Protein AF-A0A1R0V7R4-F1 (afdb_monomer_lite)

Secondary structure (DSSP, 8-state):
------------------S---SSPPHHHHHHHHHHHHHHTTHHHHHHHHTT---TTHHHHHHHHHHHHHHHHHH--SHHHHHHHHHHHHHHHHHHTS-SSBTTTTB--HHHHHHHHHHHHHHHHHHHHSTTTT-SPPPTTS-------

pLDDT: mean 76.18, std 20.4, range [34.16, 97.75]

Structure (mmCIF, N/CA/C/O backbone):
data_AF-A0A1R0V7R4-F1
#
_entry.id   AF-A0A1R0V7R4-F1
#
loop_
_atom_site.group_PDB
_atom_site.id
_atom_site.type_symbol
_atom_site.label_atom_id
_atom_site.label_alt_id
_atom_site.label_comp_id
_atom_site.label_asym_id
_atom_site.label_entity_id
_atom_site.label_seq_id
_atom_site.pdbx_PDB_ins_code
_atom_site.Cartn_x
_atom_site.Cartn_y
_atom_site.Cartn_z
_atom_site.occupancy
_atom_site.B_iso_or_equiv
_atom_site.auth_seq_id
_atom_site.auth_comp_id
_atom_site.auth_asym_id
_atom_site.auth_atom_id
_atom_site.pdbx_PDB_model_num
ATOM 1 N N . MET A 1 1 ? -65.483 -4.972 25.266 1.00 37.94 1 MET A N 1
ATOM 2 C CA . MET A 1 1 ? -64.987 -5.249 23.902 1.00 37.94 1 MET A CA 1
ATOM 3 C C . MET A 1 1 ? -63.619 -4.611 23.768 1.00 37.94 1 MET A C 1
ATOM 5 O O . MET A 1 1 ? -63.457 -3.470 24.176 1.00 37.94 1 MET A O 1
ATOM 9 N N . LEU A 1 2 ? -62.650 -5.406 23.322 1.00 38.00 2 LEU A N 1
ATOM 10 C CA . LEU A 1 2 ? -61.240 -5.061 23.152 1.00 38.00 2 LEU A CA 1
ATOM 11 C C . LEU A 1 2 ? -61.024 -4.004 22.063 1.00 38.00 2 LEU A C 1
ATOM 13 O O . LEU A 1 2 ? -61.660 -4.091 21.018 1.00 38.00 2 LEU A O 1
ATOM 17 N N . ALA A 1 3 ? -60.038 -3.125 22.258 1.00 41.31 3 ALA A N 1
ATOM 18 C CA . ALA A 1 3 ? -59.229 -2.577 21.167 1.00 41.31 3 ALA A CA 1
ATOM 19 C C . ALA A 1 3 ? -57.858 -2.109 21.693 1.00 41.31 3 ALA A C 1
ATOM 21 O O . ALA A 1 3 ? -57.646 -0.951 22.028 1.00 41.31 3 ALA A O 1
ATOM 22 N N . VAL A 1 4 ? -56.979 -3.102 21.833 1.00 42.25 4 VAL A N 1
ATOM 23 C CA . VAL A 1 4 ? -55.529 -3.106 21.579 1.00 42.25 4 VAL A CA 1
ATOM 24 C C . VAL A 1 4 ? -54.756 -1.801 21.826 1.00 42.25 4 VAL A C 1
ATOM 26 O O . VAL A 1 4 ? -54.650 -0.921 20.978 1.00 42.25 4 VAL A O 1
ATOM 29 N N . THR A 1 5 ? -54.077 -1.788 22.970 1.00 44.56 5 THR A N 1
ATOM 30 C CA . THR A 1 5 ? -52.804 -1.100 23.196 1.00 44.56 5 THR A CA 1
ATOM 31 C C . THR A 1 5 ? -51.772 -1.535 22.152 1.00 44.56 5 THR A C 1
ATOM 33 O O . THR A 1 5 ? -51.309 -2.675 22.187 1.00 44.56 5 THR A O 1
ATOM 36 N N . ALA A 1 6 ? -51.382 -0.641 21.249 1.00 43.41 6 ALA A N 1
ATOM 37 C CA . ALA A 1 6 ? -50.161 -0.797 20.466 1.00 43.41 6 ALA A CA 1
ATOM 38 C C . ALA A 1 6 ? -49.068 0.073 21.109 1.00 43.41 6 ALA A C 1
ATOM 40 O O . ALA A 1 6 ? -49.154 1.300 21.024 1.00 43.41 6 ALA A O 1
ATOM 41 N N . PRO A 1 7 ? -48.051 -0.506 21.774 1.00 42.81 7 PRO A N 1
ATOM 42 C CA . PRO A 1 7 ? -46.857 0.248 22.099 1.00 42.81 7 PRO A CA 1
ATOM 43 C C . PRO A 1 7 ? -46.113 0.470 20.783 1.00 42.81 7 PRO A C 1
ATOM 45 O O . PRO A 1 7 ? -45.555 -0.460 20.203 1.00 42.81 7 PRO A O 1
ATOM 48 N N . VAL A 1 8 ? -46.128 1.706 20.288 1.00 43.12 8 VAL A N 1
ATOM 49 C CA . VAL A 1 8 ? -45.154 2.139 19.288 1.00 43.12 8 VAL A CA 1
ATOM 50 C C . VAL A 1 8 ? -43.803 2.084 19.993 1.00 43.12 8 VAL A C 1
ATOM 52 O O . VAL A 1 8 ? -43.434 3.003 20.722 1.00 43.12 8 VAL A O 1
ATOM 55 N N . MET A 1 9 ? -43.098 0.960 19.841 1.00 38.88 9 MET A N 1
ATOM 56 C CA . MET A 1 9 ? -41.666 0.898 20.095 1.00 38.88 9 MET A CA 1
ATOM 57 C C . MET A 1 9 ? -41.025 1.920 19.161 1.00 38.88 9 MET A C 1
ATOM 59 O O . MET A 1 9 ? -40.789 1.652 17.984 1.00 38.88 9 MET A O 1
ATOM 63 N N . LEU A 1 10 ? -40.775 3.113 19.692 1.00 37.97 10 LEU A N 1
ATOM 64 C CA . LEU A 1 10 ? -39.761 4.001 19.163 1.00 37.97 10 LEU A CA 1
ATOM 65 C C . LEU A 1 10 ? -38.451 3.231 19.279 1.00 37.97 10 LEU A C 1
ATOM 67 O O . LEU A 1 10 ? -37.858 3.143 20.353 1.00 37.97 10 LEU A O 1
ATOM 71 N N . ILE A 1 11 ? -38.043 2.618 18.171 1.00 44.00 11 ILE A N 1
ATOM 72 C CA . ILE A 1 11 ? -36.671 2.183 17.975 1.00 44.00 11 ILE A CA 1
ATOM 73 C C . ILE A 1 11 ? -35.858 3.473 18.051 1.00 44.00 11 ILE A C 1
ATOM 75 O O . ILE A 1 11 ? -35.725 4.202 17.069 1.00 44.00 11 ILE A O 1
ATOM 79 N N . MET A 1 12 ? -35.377 3.793 19.252 1.00 36.62 12 MET A N 1
ATOM 80 C CA . MET A 1 12 ? -34.215 4.643 19.426 1.00 36.62 12 MET A CA 1
ATOM 81 C C . MET A 1 12 ? -33.090 3.914 18.704 1.00 36.62 12 MET A C 1
ATOM 83 O O . MET A 1 12 ? -32.413 3.059 19.270 1.00 36.62 12 MET A O 1
ATOM 87 N N . VAL A 1 13 ? -32.941 4.199 17.411 1.00 40.78 13 VAL A N 1
ATOM 88 C CA . VAL A 1 13 ? -31.679 3.982 16.727 1.00 40.78 13 VAL A CA 1
ATOM 89 C C . VAL A 1 13 ? -30.725 4.878 17.489 1.00 40.78 13 VAL A C 1
ATOM 91 O O . VAL A 1 13 ? -30.743 6.097 17.327 1.00 40.78 13 VAL A O 1
ATOM 94 N N . ALA A 1 14 ? -29.967 4.275 18.398 1.00 42.53 14 ALA A N 1
ATOM 95 C CA . ALA A 1 14 ? -28.769 4.866 18.941 1.00 42.53 14 ALA A CA 1
ATOM 96 C C . ALA A 1 14 ? -27.819 5.048 17.752 1.00 42.53 14 ALA A C 1
ATOM 98 O O . ALA A 1 14 ? -26.937 4.236 17.494 1.00 42.53 14 ALA A O 1
ATOM 99 N N . ILE A 1 15 ? -28.055 6.103 16.970 1.00 44.97 15 ILE A N 1
ATOM 100 C CA . ILE A 1 15 ? -26.999 6.773 16.240 1.00 44.97 15 ILE A CA 1
ATOM 101 C C . ILE A 1 15 ? -26.138 7.286 17.377 1.00 44.97 15 ILE A C 1
ATOM 103 O O . ILE A 1 15 ? -26.483 8.274 18.024 1.00 44.97 15 ILE A O 1
ATOM 107 N N . GLY A 1 16 ? -25.120 6.501 17.720 1.00 34.16 16 GLY A N 1
ATOM 108 C CA . GLY A 1 16 ? -24.101 6.868 18.677 1.00 34.16 16 GLY A CA 1
ATOM 109 C C . GLY A 1 16 ? -23.371 8.080 18.131 1.00 34.16 16 GLY A C 1
ATOM 110 O O . GLY A 1 16 ? -22.280 7.962 17.592 1.00 34.16 16 GLY A O 1
ATOM 111 N N . TYR A 1 17 ? -23.987 9.250 18.269 1.00 39.84 17 TYR A N 1
ATOM 112 C CA . TYR A 1 17 ? -23.263 10.475 18.517 1.00 39.84 17 TYR A CA 1
ATOM 113 C C . TYR A 1 17 ? -22.637 10.267 19.893 1.00 39.84 17 TYR A C 1
ATOM 115 O O . TYR A 1 17 ? -23.215 10.610 20.924 1.00 39.84 17 TYR A O 1
ATOM 123 N N . ALA A 1 18 ? -21.504 9.562 19.902 1.00 40.41 18 ALA A N 1
ATOM 124 C CA . ALA A 1 18 ? -20.585 9.599 21.013 1.00 40.41 18 ALA A CA 1
ATOM 125 C C . ALA A 1 18 ? -20.171 11.065 21.135 1.00 40.41 18 ALA A C 1
ATOM 127 O O . ALA A 1 18 ? -19.397 11.599 20.348 1.00 40.41 18 ALA A O 1
ATOM 128 N N . THR A 1 19 ? -20.825 11.734 22.069 1.00 42.28 19 THR A N 1
ATOM 129 C CA . THR A 1 19 ? -20.341 12.924 22.737 1.00 42.28 19 THR A CA 1
ATOM 130 C C . THR A 1 19 ? -18.995 12.583 23.365 1.00 42.28 19 THR A C 1
ATOM 132 O O . THR A 1 19 ? -18.976 11.947 24.413 1.00 42.28 19 THR A O 1
ATOM 135 N N . ASP A 1 20 ? -17.919 12.879 22.645 1.00 36.81 20 ASP A N 1
ATOM 136 C CA . ASP A 1 20 ? -16.630 13.395 23.118 1.00 36.81 20 ASP A CA 1
ATOM 137 C C . ASP A 1 20 ? -15.707 13.411 21.891 1.00 36.81 20 ASP A C 1
ATOM 139 O O . ASP A 1 20 ? -15.251 12.362 21.433 1.00 36.81 20 ASP A O 1
ATOM 143 N N . ASP A 1 21 ? -15.465 14.599 21.332 1.00 44.16 21 ASP A N 1
ATOM 144 C CA . ASP A 1 21 ? -14.289 14.871 20.504 1.00 44.16 21 ASP A CA 1
ATOM 145 C C . ASP A 1 21 ? -13.052 14.596 21.370 1.00 44.16 21 ASP A C 1
ATOM 147 O O . ASP A 1 21 ? -12.479 15.482 22.001 1.00 44.16 21 ASP A O 1
ATOM 151 N N . SER A 1 22 ? -12.664 13.328 21.460 1.00 43.22 22 SER A N 1
ATOM 152 C CA . SER A 1 22 ? -11.297 12.988 21.804 1.00 43.22 22 SER A CA 1
ATOM 153 C C . SER A 1 22 ? -10.518 13.255 20.522 1.00 43.22 22 SER A C 1
ATOM 155 O O . SER A 1 22 ? -10.629 12.488 19.571 1.00 43.22 22 SER A O 1
ATOM 157 N N . ASP A 1 23 ? -9.738 14.335 20.473 1.00 57.47 23 ASP A N 1
ATOM 158 C CA . ASP A 1 23 ? -8.804 14.611 19.366 1.00 57.47 23 ASP A CA 1
ATOM 159 C C . ASP A 1 23 ? -7.799 13.453 19.130 1.00 57.47 23 ASP A C 1
ATOM 161 O O . ASP A 1 23 ? -7.036 13.455 18.162 1.00 57.47 23 ASP A O 1
ATOM 165 N N . GLU A 1 24 ? -7.785 12.436 20.002 1.00 63.62 24 GLU A N 1
ATOM 166 C CA . GLU A 1 24 ? -7.010 11.219 19.821 1.00 63.62 24 GLU A CA 1
ATOM 167 C C . GLU A 1 24 ? -7.649 10.257 18.800 1.00 63.62 24 GLU A C 1
ATOM 169 O O . GLU A 1 24 ? -8.771 9.778 18.993 1.00 63.62 24 GLU A O 1
ATOM 174 N N . PRO A 1 25 ? -6.917 9.879 17.735 1.00 76.56 25 PRO A N 1
ATOM 175 C CA . PRO A 1 25 ? -7.383 8.878 16.785 1.00 76.56 25 PRO A CA 1
ATO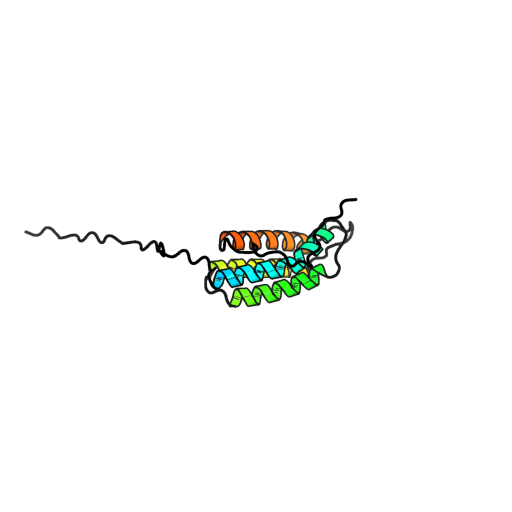M 176 C C . PRO A 1 25 ? -7.614 7.530 17.475 1.00 76.56 25 PRO A C 1
ATOM 178 O O . PRO A 1 25 ? -6.842 7.121 18.348 1.00 76.56 25 PRO A O 1
ATOM 181 N N . SER A 1 26 ? -8.645 6.802 17.034 1.00 85.88 26 SER A N 1
ATOM 182 C CA . SER A 1 26 ? -8.912 5.431 17.485 1.00 85.88 26 SER A CA 1
ATOM 183 C C . SER A 1 26 ? -7.696 4.520 17.268 1.00 85.88 26 SER A C 1
ATOM 185 O O . SER A 1 26 ? -6.852 4.789 16.413 1.00 85.88 26 SER A O 1
ATOM 187 N N . ALA A 1 27 ? -7.603 3.416 18.019 1.00 89.19 27 ALA A N 1
ATOM 188 C CA . ALA A 1 27 ? -6.518 2.442 17.851 1.00 89.19 27 ALA A CA 1
ATOM 189 C C . ALA A 1 27 ? -6.406 1.949 16.398 1.00 89.19 27 ALA A C 1
ATOM 191 O O . ALA A 1 27 ? -5.330 1.992 15.807 1.00 89.19 27 ALA A O 1
ATOM 192 N N . ASP A 1 28 ? -7.544 1.611 15.801 1.00 91.62 28 ASP A N 1
ATOM 193 C CA . ASP A 1 28 ? -7.678 1.245 14.394 1.00 91.62 28 ASP A CA 1
ATOM 194 C C . ASP A 1 28 ? -7.154 2.332 13.442 1.00 91.62 28 ASP A C 1
ATOM 196 O O . ASP A 1 28 ? -6.401 2.040 12.510 1.00 91.62 28 ASP A O 1
ATOM 200 N N . CYS A 1 29 ? -7.480 3.601 13.699 1.00 91.12 29 CYS A N 1
ATOM 201 C CA . CYS A 1 29 ? -6.978 4.704 12.885 1.00 91.12 29 CYS A CA 1
ATOM 202 C C . CYS A 1 29 ? -5.493 5.009 13.112 1.00 91.12 29 CYS A C 1
ATOM 204 O O . CYS A 1 29 ? -4.847 5.503 12.191 1.00 91.12 29 CYS A O 1
ATOM 206 N N . ARG A 1 30 ? -4.918 4.672 14.273 1.00 91.12 30 ARG A N 1
ATOM 207 C CA . ARG A 1 30 ? -3.462 4.733 14.488 1.00 91.12 30 ARG A CA 1
ATOM 208 C C . ARG A 1 30 ? -2.729 3.669 13.677 1.00 91.12 30 ARG A C 1
ATOM 210 O O . ARG A 1 30 ? -1.712 3.978 13.068 1.00 91.12 30 ARG A O 1
ATOM 217 N N . HIS A 1 31 ? -3.263 2.450 13.606 1.00 92.06 31 HIS A N 1
ATOM 218 C CA . HIS A 1 31 ? -2.720 1.414 12.722 1.00 92.06 31 HIS A CA 1
ATOM 219 C C . HIS A 1 31 ? -2.839 1.825 11.246 1.00 92.06 31 HIS A C 1
ATOM 221 O O . HIS A 1 31 ? -1.883 1.695 10.483 1.00 92.06 31 HIS A O 1
ATOM 227 N N . ALA A 1 32 ? -3.976 2.400 10.838 1.00 90.31 32 ALA A N 1
ATOM 228 C CA . ALA A 1 32 ? -4.142 2.943 9.488 1.00 90.31 32 ALA A CA 1
ATOM 229 C C . ALA A 1 32 ? -3.160 4.089 9.173 1.00 90.31 32 ALA A C 1
ATOM 231 O O . ALA A 1 32 ? -2.695 4.200 8.037 1.00 90.31 32 ALA A O 1
ATOM 232 N N . ASP A 1 33 ? -2.819 4.920 10.158 1.00 89.19 33 ASP A N 1
ATOM 233 C CA . ASP A 1 33 ? -1.814 5.970 9.995 1.00 89.19 33 ASP A CA 1
ATOM 234 C C . ASP A 1 33 ? -0.393 5.400 9.844 1.00 89.19 33 ASP A C 1
ATOM 236 O O . ASP A 1 33 ? 0.335 5.777 8.923 1.00 89.19 33 ASP A O 1
ATOM 240 N N . GLN A 1 34 ? -0.027 4.401 10.651 1.00 88.94 34 GLN A N 1
ATOM 241 C CA . GLN A 1 34 ? 1.266 3.714 10.533 1.00 88.94 34 GLN A CA 1
ATOM 242 C C . GLN A 1 34 ? 1.453 3.068 9.151 1.00 88.94 34 GLN A C 1
ATOM 244 O O . GLN A 1 34 ? 2.533 3.134 8.558 1.00 88.94 34 GLN A O 1
ATOM 249 N N . ILE A 1 35 ? 0.375 2.536 8.566 1.00 89.06 35 ILE A N 1
ATOM 250 C CA . ILE A 1 35 ? 0.370 2.047 7.180 1.00 89.06 35 ILE A CA 1
ATOM 251 C C . ILE A 1 35 ? 0.750 3.157 6.188 1.00 89.06 35 ILE A C 1
ATOM 253 O O . ILE A 1 35 ? 1.569 2.930 5.291 1.00 89.06 35 ILE A O 1
ATOM 257 N N . ALA A 1 36 ? 0.190 4.360 6.343 1.00 86.62 36 ALA A N 1
ATOM 258 C CA . ALA A 1 36 ? 0.535 5.506 5.504 1.00 86.62 36 ALA A CA 1
ATOM 259 C C . ALA A 1 36 ? 1.993 5.939 5.693 1.00 86.62 36 ALA A C 1
ATOM 261 O O . ALA A 1 36 ? 2.675 6.252 4.716 1.00 86.62 36 ALA A O 1
ATOM 262 N N . HIS A 1 37 ? 2.505 5.875 6.920 1.00 86.44 37 HIS A N 1
ATOM 263 C CA . HIS A 1 37 ? 3.912 6.128 7.217 1.00 86.44 37 HIS A CA 1
ATOM 264 C C . HIS A 1 37 ? 4.856 5.187 6.462 1.00 86.44 37 HIS A C 1
ATOM 266 O O . HIS A 1 37 ? 5.854 5.634 5.891 1.00 86.44 37 HIS A O 1
ATOM 272 N N . HIS A 1 38 ? 4.528 3.897 6.359 1.00 84.31 38 HIS A N 1
ATOM 273 C CA . HIS A 1 38 ? 5.336 2.958 5.576 1.00 84.31 38 HIS A CA 1
ATOM 274 C C . HIS A 1 38 ? 5.386 3.316 4.082 1.00 84.31 38 HIS A C 1
ATOM 276 O O . HIS A 1 38 ? 6.406 3.075 3.425 1.00 84.31 38 HIS A O 1
ATOM 282 N N . PHE A 1 39 ? 4.347 3.971 3.550 1.00 81.94 39 PHE A N 1
ATOM 283 C CA . PHE A 1 39 ? 4.324 4.453 2.166 1.00 81.94 39 PHE A CA 1
ATOM 284 C C . PHE A 1 39 ? 5.343 5.563 1.887 1.00 81.94 39 PHE A C 1
ATOM 286 O O . PHE A 1 39 ? 5.847 5.659 0.766 1.00 81.94 39 PHE A O 1
ATOM 293 N N . VAL A 1 40 ? 5.690 6.383 2.886 1.00 79.38 40 VAL A N 1
ATOM 294 C CA . VAL A 1 40 ? 6.639 7.504 2.732 1.00 79.38 40 VAL A CA 1
ATOM 295 C C . VAL A 1 40 ? 8.016 7.016 2.275 1.00 79.38 40 VAL A C 1
ATOM 297 O O . VAL A 1 40 ? 8.682 7.692 1.4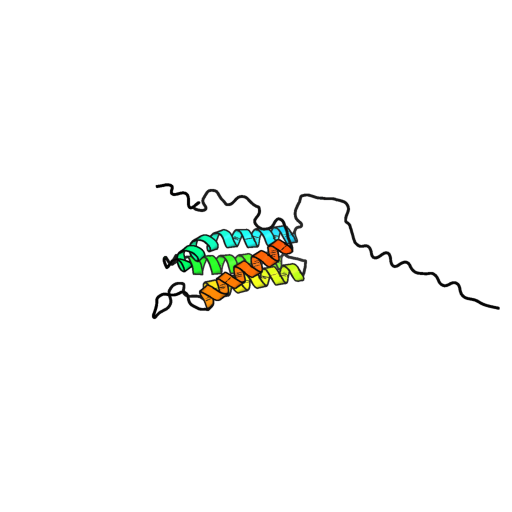95 1.00 79.38 40 VAL A O 1
ATOM 300 N N . SER A 1 41 ? 8.416 5.805 2.671 1.00 74.50 41 SER A N 1
ATOM 301 C CA . SER A 1 41 ? 9.666 5.185 2.209 1.00 74.50 41 SER A CA 1
ATOM 302 C C . SER A 1 41 ? 9.647 4.808 0.717 1.00 74.50 41 SER A C 1
ATOM 304 O O . SER A 1 41 ? 10.695 4.739 0.073 1.00 74.50 41 SER A O 1
ATOM 306 N N . VAL A 1 42 ? 8.457 4.596 0.149 1.00 78.00 42 VAL A N 1
ATOM 307 C CA . VAL A 1 42 ? 8.234 4.108 -1.219 1.00 78.00 42 VAL A CA 1
ATOM 308 C C . VAL A 1 42 ? 7.966 5.263 -2.188 1.00 78.00 42 VAL A C 1
ATOM 310 O O . VAL A 1 42 ? 8.455 5.249 -3.321 1.00 78.00 42 VAL A O 1
ATOM 313 N N . ALA A 1 43 ? 7.218 6.280 -1.750 1.00 75.06 43 ALA A N 1
ATOM 314 C CA . ALA A 1 43 ? 6.710 7.353 -2.605 1.00 75.06 43 ALA A CA 1
ATOM 315 C C . ALA A 1 43 ? 7.796 8.118 -3.400 1.00 75.06 43 ALA A C 1
ATOM 317 O O . ALA A 1 43 ? 7.595 8.314 -4.602 1.00 75.06 43 ALA A O 1
ATOM 318 N N . PRO A 1 44 ? 8.959 8.498 -2.826 1.00 71.00 44 PRO A N 1
ATOM 319 C CA . PRO A 1 44 ? 10.009 9.185 -3.579 1.00 71.00 44 PRO A CA 1
ATOM 320 C C . PRO A 1 44 ? 10.574 8.331 -4.721 1.00 71.00 44 PRO A C 1
ATOM 322 O O . PRO A 1 44 ? 10.686 8.806 -5.849 1.00 71.00 44 PRO A O 1
ATOM 325 N N . GLY A 1 45 ? 10.868 7.053 -4.452 1.00 65.88 45 GLY A N 1
ATOM 326 C CA . GLY A 1 45 ? 11.387 6.123 -5.459 1.00 65.88 45 GLY A CA 1
ATOM 327 C C . GLY A 1 45 ? 10.360 5.810 -6.547 1.00 65.88 45 GLY A C 1
ATOM 328 O O . GLY A 1 45 ? 10.717 5.695 -7.720 1.00 65.88 45 GLY A O 1
ATOM 329 N N . ALA A 1 46 ? 9.073 5.749 -6.183 1.00 67.69 46 ALA A N 1
ATOM 330 C CA . ALA A 1 46 ? 7.989 5.543 -7.135 1.00 67.69 46 ALA A CA 1
ATOM 331 C C . ALA A 1 46 ? 7.888 6.707 -8.135 1.00 67.69 46 ALA A C 1
ATOM 333 O O . ALA A 1 46 ? 7.811 6.471 -9.341 1.00 67.69 46 ALA A O 1
ATOM 334 N N . ILE A 1 47 ? 7.968 7.951 -7.644 1.00 69.06 47 ILE A N 1
ATOM 335 C CA . ILE A 1 47 ? 7.955 9.172 -8.465 1.00 69.06 47 ILE A CA 1
ATOM 336 C C . ILE A 1 47 ? 9.179 9.234 -9.389 1.00 69.06 47 ILE A C 1
ATOM 338 O O . ILE A 1 47 ? 9.032 9.583 -10.560 1.00 69.06 47 ILE A O 1
ATOM 342 N N . SER A 1 48 ? 10.372 8.878 -8.903 1.00 64.81 48 SER A N 1
ATOM 343 C CA . SER A 1 48 ? 11.578 8.838 -9.744 1.00 64.81 48 SER A CA 1
ATOM 344 C C . SER A 1 48 ? 11.474 7.778 -10.845 1.00 64.81 48 SER A C 1
ATOM 346 O O . SER A 1 48 ? 11.789 8.060 -12.001 1.00 64.81 48 SER A O 1
ATOM 348 N N . GLY A 1 49 ? 10.918 6.599 -10.539 1.00 60.12 49 GLY A N 1
ATOM 349 C CA . GLY A 1 49 ? 10.659 5.565 -11.545 1.00 60.12 49 GLY A CA 1
ATOM 350 C C . GLY A 1 49 ? 9.678 6.003 -12.639 1.00 60.12 49 GLY A C 1
ATOM 351 O O . GLY A 1 49 ? 9.872 5.662 -13.801 1.00 60.12 49 GLY A O 1
ATOM 352 N N . LEU A 1 50 ? 8.679 6.832 -12.311 1.00 65.06 50 LEU A N 1
ATOM 353 C CA . LEU A 1 50 ? 7.784 7.440 -13.309 1.00 65.06 50 LEU A CA 1
ATOM 354 C C . LEU A 1 50 ? 8.492 8.469 -14.206 1.00 65.06 50 LEU A C 1
ATOM 356 O O . LEU A 1 50 ? 8.065 8.691 -15.336 1.00 65.06 50 LEU A O 1
ATOM 360 N N . ALA A 1 51 ? 9.566 9.090 -13.716 1.00 66.38 51 ALA A N 1
ATOM 361 C CA . ALA A 1 51 ? 10.385 10.045 -14.460 1.00 66.38 51 ALA A CA 1
ATOM 362 C C . ALA A 1 51 ? 11.507 9.380 -15.286 1.00 66.38 51 ALA A C 1
ATOM 364 O O . ALA A 1 51 ? 12.288 10.082 -15.924 1.00 66.38 51 ALA A O 1
ATOM 365 N N . GLY A 1 52 ? 11.597 8.044 -15.285 1.00 61.09 52 GLY A N 1
ATOM 366 C CA . GLY A 1 52 ? 12.649 7.292 -15.978 1.00 61.09 52 GLY A CA 1
ATOM 367 C C . GLY A 1 52 ? 13.956 7.149 -15.187 1.00 61.09 52 GLY A C 1
ATOM 368 O O . GLY A 1 52 ? 14.898 6.528 -15.673 1.00 61.09 52 GLY A O 1
ATOM 369 N N . GLU A 1 53 ? 14.011 7.659 -13.954 1.00 62.84 53 GLU A N 1
ATOM 370 C CA . GLU A 1 53 ? 15.125 7.487 -13.017 1.00 62.84 53 GLU A CA 1
ATOM 371 C C . GLU A 1 53 ? 14.743 6.432 -11.975 1.00 62.84 53 GLU A C 1
ATOM 373 O O . GLU A 1 53 ? 14.372 6.734 -10.841 1.00 62.84 53 GLU A O 1
ATOM 378 N N . ALA A 1 54 ? 14.769 5.161 -12.376 1.00 65.19 54 ALA A N 1
ATOM 379 C CA . ALA A 1 54 ? 14.385 4.064 -11.496 1.00 65.19 54 ALA A CA 1
ATOM 380 C C . ALA A 1 54 ? 15.303 3.981 -10.258 1.00 65.19 54 ALA A C 1
ATOM 382 O O . ALA A 1 54 ? 16.466 3.577 -10.367 1.00 65.19 54 ALA A O 1
ATOM 383 N N . ASP A 1 55 ? 14.770 4.311 -9.075 1.00 72.12 55 ASP A N 1
ATOM 384 C CA . ASP A 1 55 ? 15.397 3.957 -7.797 1.00 72.12 55 ASP A CA 1
ATOM 385 C C . ASP A 1 55 ? 15.438 2.425 -7.706 1.00 72.12 55 ASP A C 1
ATOM 387 O O . ASP A 1 55 ? 14.401 1.762 -7.671 1.00 72.12 55 ASP A O 1
ATOM 391 N N . ARG A 1 56 ? 16.646 1.852 -7.678 1.00 70.06 56 ARG A N 1
ATOM 392 C CA . ARG A 1 56 ? 16.849 0.395 -7.642 1.00 70.06 56 ARG A CA 1
ATOM 393 C C . ARG A 1 56 ? 16.300 -0.248 -6.372 1.00 70.06 56 ARG A C 1
ATOM 395 O O . ARG A 1 56 ? 16.046 -1.448 -6.374 1.00 70.06 56 ARG A O 1
ATOM 402 N N . ASP A 1 57 ? 16.109 0.532 -5.314 1.00 84.25 57 ASP A N 1
ATOM 403 C CA . ASP A 1 57 ? 15.581 0.052 -4.045 1.00 84.25 57 ASP A CA 1
ATOM 404 C C . ASP A 1 57 ? 14.057 0.159 -3.937 1.00 84.25 57 ASP A C 1
ATOM 406 O O . ASP A 1 57 ? 13.490 -0.378 -2.986 1.00 84.25 57 ASP A O 1
ATOM 410 N N . VAL A 1 58 ? 13.365 0.822 -4.873 1.00 85.44 58 VAL A N 1
ATOM 411 C CA . VAL A 1 58 ? 11.928 1.116 -4.722 1.00 85.44 58 VAL A CA 1
ATOM 412 C C . VAL A 1 58 ? 11.078 -0.148 -4.571 1.00 85.44 58 VAL A C 1
ATOM 414 O O . VAL A 1 58 ? 10.175 -0.194 -3.738 1.00 85.44 58 VAL A O 1
ATOM 417 N N . THR A 1 59 ? 11.395 -1.203 -5.321 1.00 88.19 59 THR A N 1
ATOM 418 C CA . THR A 1 59 ? 10.667 -2.477 -5.278 1.00 88.19 59 THR A CA 1
ATOM 419 C C . THR A 1 59 ? 10.927 -3.223 -3.971 1.00 88.19 59 THR A C 1
ATOM 421 O O . THR A 1 59 ? 10.003 -3.786 -3.386 1.00 88.19 59 THR A O 1
ATOM 424 N N . ARG A 1 60 ? 12.158 -3.162 -3.450 1.00 89.69 60 ARG A N 1
ATOM 425 C CA . ARG A 1 60 ? 12.513 -3.702 -2.132 1.00 89.69 60 ARG A CA 1
ATOM 426 C C . ARG A 1 60 ? 11.780 -2.957 -1.013 1.00 89.69 60 ARG A C 1
ATOM 428 O O . ARG A 1 60 ? 11.119 -3.600 -0.202 1.00 89.69 60 ARG A O 1
ATOM 435 N N . LYS A 1 61 ? 11.827 -1.620 -1.010 1.00 90.19 61 LYS A N 1
ATOM 436 C CA . LYS A 1 61 ? 11.106 -0.777 -0.038 1.00 90.19 61 LYS A CA 1
ATOM 437 C C . LYS A 1 61 ? 9.597 -1.038 -0.088 1.00 90.19 61 LYS A C 1
ATOM 439 O O . LYS A 1 61 ? 8.947 -1.102 0.948 1.00 90.19 61 LYS A O 1
ATOM 444 N N . ALA A 1 62 ? 9.040 -1.271 -1.279 1.00 91.25 6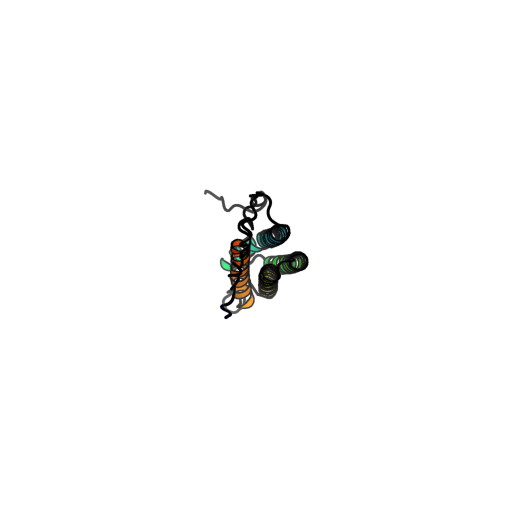2 ALA A N 1
ATOM 445 C CA . ALA A 1 62 ? 7.640 -1.654 -1.438 1.00 91.25 62 ALA A CA 1
ATOM 446 C C . ALA A 1 62 ? 7.308 -3.014 -0.802 1.00 91.25 62 ALA A C 1
ATOM 448 O O . ALA A 1 62 ? 6.255 -3.148 -0.186 1.00 91.25 62 ALA A O 1
ATOM 449 N N . ALA A 1 63 ? 8.192 -4.014 -0.900 1.00 93.81 63 ALA A N 1
ATOM 450 C CA . ALA A 1 63 ? 7.997 -5.312 -0.245 1.00 93.81 63 ALA A CA 1
ATOM 451 C C . ALA A 1 63 ? 8.076 -5.213 1.291 1.00 93.81 63 ALA A C 1
ATOM 453 O O . ALA A 1 63 ? 7.282 -5.836 2.002 1.00 93.81 63 ALA A O 1
ATOM 454 N N . GLU A 1 64 ? 9.007 -4.405 1.802 1.00 94.00 64 GLU A N 1
ATOM 455 C CA . GLU A 1 64 ? 9.132 -4.103 3.233 1.00 94.00 64 GLU A CA 1
ATOM 456 C C . GLU A 1 64 ? 7.864 -3.409 3.749 1.00 94.00 64 GLU A C 1
ATOM 458 O O . GLU A 1 64 ? 7.244 -3.880 4.705 1.00 94.00 64 GLU A O 1
ATOM 463 N N . ALA A 1 65 ? 7.404 -2.369 3.049 1.00 93.44 65 ALA A N 1
ATOM 464 C CA . ALA A 1 65 ? 6.171 -1.659 3.374 1.00 93.44 65 ALA A CA 1
ATOM 465 C C . ALA A 1 65 ? 4.925 -2.556 3.264 1.00 93.44 65 ALA A C 1
ATOM 467 O O . ALA A 1 65 ? 4.034 -2.462 4.103 1.00 93.44 65 ALA A O 1
ATOM 468 N N . ALA A 1 66 ? 4.861 -3.470 2.287 1.00 96.50 66 ALA A N 1
ATOM 469 C CA . ALA A 1 66 ? 3.770 -4.440 2.174 1.00 96.50 66 ALA A CA 1
ATOM 470 C C . ALA A 1 66 ? 3.719 -5.386 3.382 1.00 96.50 66 ALA A C 1
ATOM 472 O O . ALA A 1 66 ? 2.642 -5.718 3.874 1.00 96.50 66 ALA A O 1
ATOM 473 N N . THR A 1 67 ? 4.880 -5.834 3.863 1.00 97.25 67 THR A N 1
ATOM 474 C CA . THR A 1 67 ? 4.975 -6.709 5.038 1.00 97.25 67 THR A CA 1
ATOM 475 C C . THR A 1 67 ? 4.535 -5.971 6.298 1.00 97.25 67 THR A C 1
ATOM 477 O O . THR A 1 67 ? 3.701 -6.487 7.042 1.00 97.25 67 THR A O 1
ATOM 480 N N . ALA A 1 68 ? 5.029 -4.748 6.497 1.00 94.56 68 ALA A N 1
ATOM 481 C CA . ALA A 1 68 ? 4.646 -3.909 7.626 1.00 94.56 68 ALA A CA 1
ATOM 482 C C . ALA A 1 68 ? 3.142 -3.581 7.606 1.00 94.56 68 ALA A C 1
ATOM 484 O O . ALA A 1 68 ? 2.452 -3.787 8.599 1.00 94.56 68 ALA A O 1
ATOM 485 N N . ALA A 1 69 ? 2.589 -3.218 6.445 1.00 94.88 69 ALA A N 1
ATOM 486 C CA . ALA A 1 69 ? 1.162 -2.938 6.311 1.00 94.88 69 ALA A CA 1
ATOM 487 C C . ALA A 1 69 ? 0.268 -4.151 6.631 1.00 94.88 69 ALA A C 1
ATOM 489 O O . ALA A 1 69 ? -0.823 -3.976 7.169 1.00 94.88 69 ALA A O 1
ATOM 490 N N . ARG A 1 70 ? 0.716 -5.387 6.352 1.00 97.62 70 ARG A N 1
ATOM 491 C CA . ARG A 1 70 ? -0.009 -6.599 6.784 1.00 97.62 70 ARG A CA 1
ATOM 492 C C . ARG A 1 70 ? 0.034 -6.798 8.295 1.00 97.62 70 ARG A C 1
ATOM 494 O O . ARG A 1 70 ? -0.961 -7.251 8.854 1.00 97.62 70 ARG A O 1
ATOM 501 N N . ALA A 1 71 ? 1.158 -6.482 8.935 1.00 96.75 71 ALA A N 1
ATOM 502 C CA . ALA A 1 71 ? 1.280 -6.554 10.387 1.00 96.75 71 ALA A CA 1
ATOM 503 C C . ALA A 1 71 ? 0.339 -5.547 11.068 1.00 96.75 71 ALA A C 1
ATOM 505 O O . ALA A 1 71 ? -0.400 -5.927 11.974 1.00 96.75 71 ALA A O 1
ATOM 506 N N . GLU A 1 72 ? 0.273 -4.313 10.560 1.00 95.44 72 GLU A N 1
ATOM 507 C CA . GLU A 1 72 ? -0.676 -3.306 11.048 1.00 95.44 72 GLU A CA 1
ATOM 508 C C . GLU A 1 72 ? -2.128 -3.723 10.800 1.00 95.44 72 GLU A C 1
ATOM 510 O O . GLU A 1 72 ? -2.956 -3.682 11.707 1.00 95.44 72 GLU A O 1
ATOM 515 N N . ALA A 1 73 ? -2.441 -4.221 9.599 1.00 95.81 73 ALA A N 1
ATOM 516 C CA . ALA A 1 73 ? -3.786 -4.684 9.271 1.00 95.81 73 ALA A CA 1
ATOM 517 C C . ALA A 1 73 ? -4.272 -5.824 10.182 1.00 95.81 73 ALA A C 1
ATOM 519 O O . ALA A 1 73 ? -5.467 -5.917 10.457 1.00 95.81 73 ALA A O 1
ATOM 520 N N . ALA A 1 74 ? -3.372 -6.693 10.655 1.00 97.25 74 ALA A N 1
ATOM 521 C CA . ALA A 1 74 ? -3.717 -7.764 11.589 1.00 97.25 74 ALA A CA 1
ATOM 522 C C . ALA A 1 74 ? -4.158 -7.242 12.968 1.00 97.25 74 ALA A C 1
ATOM 524 O O . ALA A 1 74 ? -4.893 -7.944 13.661 1.00 97.25 74 ALA A O 1
ATOM 525 N N . SER A 1 75 ? -3.746 -6.025 13.335 1.00 96.50 75 SER A N 1
ATOM 526 C CA . SER A 1 75 ? -4.103 -5.364 14.596 1.00 96.50 75 SER A CA 1
ATOM 527 C C . SER A 1 75 ? -5.389 -4.532 14.506 1.00 96.50 75 SER A C 1
ATOM 529 O O . SER A 1 75 ? -5.894 -4.100 15.535 1.00 96.50 75 SER A O 1
ATOM 531 N N . ILE A 1 76 ? -5.935 -4.322 13.301 1.00 94.75 76 ILE A N 1
ATOM 532 C CA . ILE A 1 76 ? -7.175 -3.561 13.092 1.00 94.75 76 ILE A CA 1
ATOM 533 C C . ILE A 1 76 ? -8.391 -4.432 13.419 1.00 94.75 76 ILE A C 1
ATOM 535 O O . ILE A 1 76 ? -8.592 -5.495 12.813 1.00 94.75 76 ILE A O 1
ATOM 539 N N . GLU A 1 77 ? -9.239 -3.959 14.328 1.00 95.88 77 GLU A N 1
ATOM 540 C CA . GLU A 1 77 ? -10.457 -4.653 14.744 1.00 95.88 77 GLU A CA 1
ATOM 541 C C . GLU A 1 77 ? -11.585 -4.472 13.721 1.00 95.88 77 GLU A C 1
ATOM 543 O O . GLU A 1 77 ? -12.203 -5.470 13.315 1.00 95.88 77 GLU A O 1
ATOM 548 N N . ASP A 1 78 ? -11.802 -3.239 13.241 1.00 95.19 78 ASP A N 1
ATOM 549 C CA . ASP A 1 78 ? -12.833 -2.924 12.255 1.00 95.19 78 ASP A CA 1
ATOM 550 C C . ASP A 1 78 ? -12.615 -3.715 10.949 1.00 95.19 78 ASP A C 1
ATOM 552 O O . ASP A 1 78 ? -11.587 -3.589 10.270 1.00 95.19 78 ASP A O 1
ATOM 556 N N . PRO A 1 79 ? -13.580 -4.558 10.544 1.00 94.69 79 PRO A N 1
ATOM 557 C CA . PRO A 1 79 ? -13.392 -5.452 9.414 1.00 94.69 79 PRO A CA 1
ATOM 558 C C . PRO A 1 79 ? -13.350 -4.722 8.068 1.00 94.69 79 PRO A C 1
ATOM 560 O O . PRO A 1 79 ? -12.807 -5.279 7.113 1.00 94.69 79 PRO A O 1
ATOM 563 N N . ASP A 1 80 ? -13.940 -3.532 7.940 1.00 95.06 80 ASP A N 1
ATOM 564 C CA . ASP A 1 80 ? -13.898 -2.757 6.699 1.00 95.06 80 ASP A CA 1
ATOM 565 C C . ASP A 1 80 ? -12.562 -2.027 6.542 1.00 95.06 80 ASP A C 1
ATOM 567 O O . ASP A 1 80 ? -11.938 -2.095 5.480 1.00 95.06 80 ASP A O 1
ATOM 571 N N . LEU A 1 81 ? -12.066 -1.421 7.617 1.00 94.75 81 LEU A N 1
ATOM 572 C CA . LEU A 1 81 ? -10.757 -0.792 7.672 1.00 94.75 81 LEU A CA 1
ATOM 573 C C . LEU A 1 81 ? -9.642 -1.824 7.495 1.00 94.75 81 LEU A C 1
ATOM 575 O O . LEU A 1 81 ? -8.748 -1.609 6.677 1.00 94.75 81 LEU A O 1
ATOM 579 N N . ARG A 1 82 ? -9.742 -2.993 8.142 1.00 97.19 82 ARG A N 1
ATOM 580 C CA . ARG A 1 82 ? -8.805 -4.107 7.931 1.00 97.19 82 ARG A CA 1
ATOM 581 C C . ARG A 1 82 ? -8.761 -4.545 6.469 1.00 97.19 82 ARG A C 1
ATOM 583 O O . ARG A 1 82 ? -7.680 -4.771 5.931 1.00 97.19 82 ARG A O 1
ATOM 590 N N . ARG A 1 83 ? -9.910 -4.636 5.784 1.00 97.56 83 ARG A N 1
ATOM 591 C CA . ARG A 1 83 ? -9.943 -4.953 4.342 1.00 97.56 83 ARG A CA 1
ATOM 592 C C . ARG A 1 83 ? -9.237 -3.890 3.502 1.00 97.56 83 ARG A C 1
ATOM 594 O O . ARG A 1 83 ? -8.482 -4.252 2.605 1.00 97.56 83 ARG A O 1
ATOM 601 N N . LYS A 1 84 ? -9.457 -2.602 3.782 1.00 95.31 84 LYS A N 1
ATOM 602 C CA . LYS A 1 84 ? -8.782 -1.494 3.076 1.00 95.31 84 LYS A CA 1
ATOM 603 C C . LYS A 1 84 ? -7.269 -1.518 3.310 1.00 95.31 84 LYS A C 1
ATOM 605 O O . LYS A 1 84 ? -6.503 -1.379 2.360 1.00 95.31 84 LYS A O 1
ATOM 610 N N . ALA A 1 85 ? -6.845 -1.774 4.546 1.00 95.62 85 ALA A N 1
ATOM 611 C CA . ALA A 1 85 ? -5.443 -1.926 4.927 1.00 95.62 85 ALA A CA 1
ATOM 612 C C . ALA A 1 85 ? -4.766 -3.103 4.203 1.00 95.62 85 ALA A C 1
ATOM 614 O O . ALA A 1 85 ? -3.677 -2.957 3.648 1.00 95.62 85 ALA A O 1
ATOM 615 N N . LEU A 1 86 ? -5.439 -4.255 4.118 1.00 97.75 86 LEU A N 1
ATOM 616 C CA . LEU A 1 86 ? -4.949 -5.402 3.349 1.00 97.75 86 LEU A CA 1
ATOM 617 C C . LEU A 1 86 ? -4.884 -5.105 1.845 1.00 97.75 86 LEU A C 1
ATOM 619 O O . LEU A 1 86 ? -3.895 -5.454 1.207 1.00 97.75 86 LEU A O 1
ATOM 623 N N . ALA A 1 87 ? -5.873 -4.400 1.287 1.00 97.31 87 ALA A N 1
ATOM 624 C CA . ALA A 1 87 ? -5.847 -3.987 -0.117 1.00 97.31 87 ALA A CA 1
ATOM 625 C C . ALA A 1 87 ? -4.652 -3.069 -0.429 1.00 97.31 87 ALA A C 1
ATOM 627 O O . ALA A 1 87 ? -4.028 -3.195 -1.484 1.00 97.31 87 ALA A O 1
ATOM 628 N N . PHE A 1 88 ? -4.293 -2.182 0.503 1.00 95.25 88 PHE A N 1
ATOM 629 C CA . PHE A 1 88 ? -3.083 -1.372 0.399 1.00 95.25 88 PHE A CA 1
ATOM 630 C C . PHE A 1 88 ? -1.813 -2.238 0.406 1.00 95.25 88 PHE A C 1
ATOM 632 O O . PHE A 1 88 ? -0.954 -2.090 -0.467 1.00 95.25 88 PHE A O 1
ATOM 639 N N . ALA A 1 89 ? -1.713 -3.190 1.336 1.00 97.12 89 ALA A N 1
ATOM 640 C CA . ALA A 1 89 ? -0.574 -4.101 1.411 1.00 97.12 89 ALA A CA 1
ATOM 641 C C . ALA A 1 89 ? -0.432 -4.989 0.159 1.00 97.12 89 ALA A C 1
ATOM 643 O O . ALA A 1 89 ? 0.679 -5.238 -0.315 1.00 97.12 89 ALA A O 1
ATOM 644 N N . ASP A 1 90 ? -1.546 -5.443 -0.414 1.00 97.56 90 ASP A N 1
ATOM 645 C CA . ASP A 1 90 ? -1.560 -6.222 -1.653 1.00 97.56 90 ASP A CA 1
ATOM 646 C C . ASP A 1 90 ? -1.136 -5.383 -2.860 1.00 97.56 90 ASP A C 1
ATOM 648 O O . ASP A 1 90 ? -0.381 -5.860 -3.710 1.00 97.56 90 ASP A O 1
ATOM 652 N N . ALA A 1 91 ? -1.536 -4.112 -2.912 1.00 96.31 91 ALA A N 1
ATOM 653 C CA . ALA A 1 91 ? -1.082 -3.192 -3.945 1.00 96.31 91 ALA A CA 1
ATOM 654 C C . ALA A 1 91 ? 0.433 -2.934 -3.870 1.00 96.31 91 ALA A C 1
ATOM 656 O O . ALA A 1 91 ? 1.108 -2.964 -4.900 1.00 96.31 91 ALA A O 1
ATOM 657 N N . LEU A 1 92 ? 0.990 -2.762 -2.666 1.00 95.19 92 LEU A N 1
ATOM 658 C CA . LEU A 1 92 ? 2.440 -2.654 -2.463 1.00 95.19 92 LEU A CA 1
ATOM 659 C C . LEU A 1 92 ? 3.185 -3.943 -2.824 1.00 95.19 92 LEU A C 1
ATOM 661 O O . LEU A 1 92 ? 4.264 -3.897 -3.413 1.00 95.19 92 LEU A O 1
ATOM 665 N N . GLN A 1 93 ? 2.596 -5.100 -2.524 1.00 97.12 93 GLN A N 1
ATOM 666 C CA . GLN A 1 93 ? 3.155 -6.392 -2.908 1.00 97.12 93 GLN A CA 1
ATOM 667 C C . GLN A 1 93 ? 3.137 -6.597 -4.429 1.00 97.12 93 GLN A C 1
ATOM 669 O O . GLN A 1 93 ? 4.039 -7.229 -4.971 1.00 97.12 93 GLN A O 1
ATOM 674 N N . LEU A 1 94 ? 2.123 -6.091 -5.131 1.00 95.25 94 LEU A N 1
ATOM 675 C CA . LEU A 1 94 ? 2.102 -6.088 -6.593 1.00 95.25 94 LEU A CA 1
ATOM 676 C C . LEU A 1 94 ? 3.159 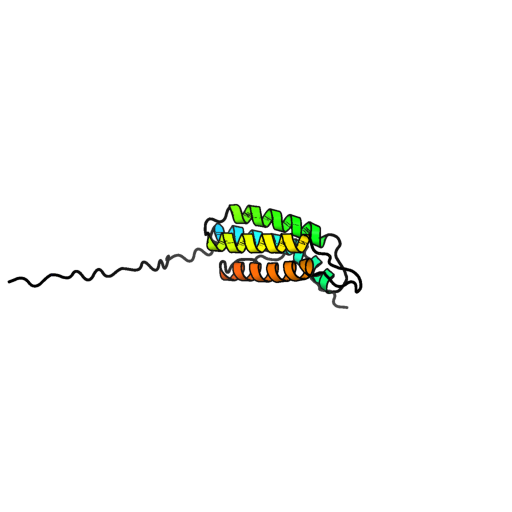-5.125 -7.149 1.00 95.25 94 LEU A C 1
ATOM 678 O O . LEU A 1 94 ? 3.866 -5.469 -8.094 1.00 95.25 94 LEU A O 1
ATOM 682 N N . PHE A 1 95 ? 3.294 -3.951 -6.528 1.00 91.88 95 PHE A N 1
ATOM 683 C CA . PHE A 1 95 ? 4.279 -2.942 -6.900 1.00 91.88 95 PHE A CA 1
ATOM 684 C C . PHE A 1 95 ? 5.716 -3.468 -6.789 1.00 91.88 95 PHE A C 1
ATOM 686 O O . PHE A 1 95 ? 6.508 -3.293 -7.714 1.00 91.88 95 PHE A O 1
ATOM 693 N N . SER A 1 96 ? 6.038 -4.186 -5.709 1.00 93.56 96 SER A N 1
ATOM 694 C CA . SER A 1 96 ? 7.363 -4.784 -5.494 1.00 93.56 96 SER A CA 1
ATOM 695 C C . SER A 1 96 ? 7.742 -5.859 -6.516 1.00 93.56 96 SER A C 1
ATOM 697 O O . SER A 1 96 ? 8.923 -6.123 -6.726 1.00 93.56 96 SER A O 1
ATOM 699 N N . GLN A 1 97 ? 6.753 -6.463 -7.175 1.00 94.31 97 GLN A N 1
ATOM 700 C CA . GLN A 1 97 ? 6.948 -7.455 -8.236 1.00 94.31 97 GLN A CA 1
ATOM 701 C C . GLN A 1 97 ? 7.056 -6.825 -9.629 1.00 94.31 97 GLN A C 1
ATOM 703 O O . GLN A 1 97 ? 7.238 -7.545 -10.611 1.00 94.31 97 GLN A O 1
ATOM 708 N N . GLY A 1 98 ? 6.876 -5.508 -9.733 1.00 89.81 98 GLY A N 1
ATOM 709 C CA . GLY A 1 98 ? 6.956 -4.775 -10.985 1.00 89.81 98 GLY A CA 1
ATOM 710 C C . GLY A 1 98 ? 8.372 -4.345 -11.336 1.00 89.81 98 GLY A C 1
ATOM 711 O O . GLY A 1 98 ? 9.226 -4.141 -10.476 1.00 89.81 98 GLY A O 1
ATOM 712 N N . ASN A 1 99 ? 8.606 -4.160 -12.627 1.00 87.56 99 ASN A N 1
ATOM 713 C CA . ASN A 1 99 ? 9.824 -3.575 -13.153 1.00 87.56 99 ASN A CA 1
ATOM 714 C C . ASN A 1 99 ? 9.602 -2.081 -13.480 1.00 87.56 99 ASN A C 1
ATOM 716 O O . ASN A 1 99 ? 8.784 -1.783 -14.356 1.00 87.56 99 ASN A O 1
ATOM 720 N N . PRO A 1 100 ? 10.333 -1.141 -12.841 1.00 83.25 100 PRO A N 1
ATOM 721 C CA . PRO A 1 100 ? 10.265 0.291 -13.155 1.00 83.25 100 PRO A CA 1
ATOM 722 C C . PRO A 1 100 ? 10.782 0.647 -14.556 1.00 83.25 100 PRO A C 1
ATOM 724 O O . PRO A 1 100 ? 10.500 1.735 -15.044 1.00 83.25 100 PRO A O 1
ATOM 727 N N . SER A 1 101 ? 11.550 -0.234 -15.202 1.00 84.38 101 SER A N 1
ATOM 728 C CA . SER A 1 101 ? 12.075 -0.024 -16.551 1.00 84.38 101 SER A CA 1
ATOM 729 C C . SER A 1 101 ? 12.091 -1.338 -17.333 1.00 84.38 101 SER A C 1
ATOM 731 O O . SER A 1 101 ? 13.095 -2.054 -17.415 1.00 84.38 101 SER A O 1
ATOM 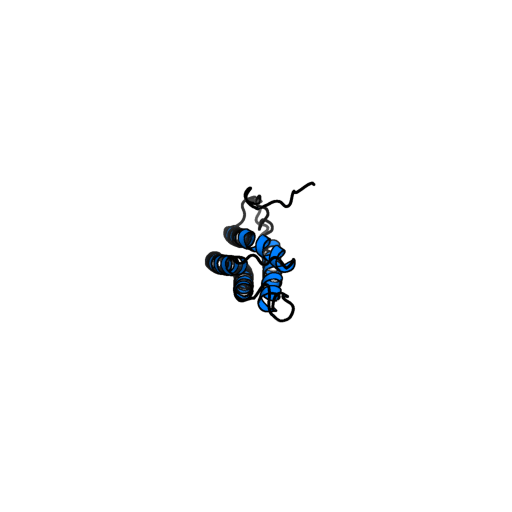733 N N . ALA A 1 102 ? 10.931 -1.695 -17.880 1.00 83.06 102 ALA A N 1
ATOM 734 C CA . ALA A 1 102 ? 10.753 -2.909 -18.657 1.00 83.06 102 ALA A CA 1
ATOM 735 C C . ALA A 1 102 ? 11.119 -2.701 -20.141 1.00 83.06 102 ALA A C 1
ATOM 737 O O . ALA A 1 102 ? 10.827 -1.655 -20.731 1.00 83.06 102 ALA A O 1
ATOM 738 N N . PRO A 1 103 ? 11.752 -3.695 -20.790 1.00 79.19 103 PRO A N 1
ATOM 739 C CA . PRO A 1 103 ? 11.964 -3.666 -22.233 1.00 79.19 103 PRO A CA 1
ATOM 740 C C . PRO A 1 103 ? 10.626 -3.728 -23.001 1.00 79.19 103 PRO A C 1
ATOM 742 O O . PRO A 1 103 ? 9.648 -4.273 -22.486 1.00 79.19 103 PRO A O 1
ATOM 745 N N . PRO A 1 104 ? 10.573 -3.235 -24.257 1.00 81.25 104 PRO A N 1
ATOM 746 C CA . PRO A 1 104 ? 11.693 -2.716 -25.058 1.00 81.25 104 PRO A CA 1
ATOM 747 C C . PRO A 1 104 ? 11.941 -1.206 -24.917 1.00 81.25 104 PRO A C 1
ATOM 749 O O . PRO A 1 104 ? 12.978 -0.714 -25.343 1.00 81.25 104 PRO A O 1
ATOM 752 N N . ASN A 1 105 ? 10.989 -0.462 -24.366 1.00 79.06 105 ASN A N 1
ATOM 753 C CA . ASN A 1 105 ? 10.955 1.000 -24.393 1.00 79.06 105 ASN A CA 1
ATOM 754 C C . ASN A 1 105 ? 11.361 1.642 -23.054 1.00 79.06 105 ASN A C 1
ATOM 756 O O . ASN A 1 105 ? 11.355 2.866 -22.951 1.00 79.06 105 ASN A O 1
ATOM 760 N N . GLY A 1 106 ? 11.714 0.833 -22.048 1.00 79.75 106 GLY A N 1
ATOM 761 C CA . GLY A 1 106 ? 12.175 1.294 -20.739 1.00 79.75 106 GLY A CA 1
ATOM 762 C C . GLY A 1 106 ? 11.059 1.830 -19.844 1.00 79.75 106 GLY A C 1
ATOM 763 O O . GLY A 1 106 ? 11.363 2.436 -18.819 1.00 79.75 106 GLY A O 1
ATOM 764 N N . TRP A 1 107 ? 9.794 1.619 -20.221 1.00 84.44 107 TRP A N 1
ATOM 765 C CA . TRP A 1 107 ? 8.638 2.048 -19.437 1.00 84.44 107 TRP A CA 1
ATOM 766 C C . TRP A 1 107 ? 8.374 1.088 -18.278 1.00 84.44 107 TRP A C 1
ATOM 768 O O . TRP A 1 107 ? 8.654 -0.107 -18.407 1.00 84.44 107 TRP A O 1
ATOM 778 N N . PRO A 1 108 ? 7.794 1.565 -17.167 1.00 86.06 108 PRO A N 1
ATOM 779 C CA . PRO A 1 108 ? 7.391 0.673 -16.099 1.00 86.06 108 PRO A CA 1
ATOM 780 C C . PRO A 1 108 ? 6.343 -0.336 -16.574 1.00 86.06 108 PRO A C 1
ATOM 782 O O . PRO A 1 108 ? 5.457 -0.010 -17.371 1.00 86.06 108 PRO A O 1
ATOM 785 N N . ASP A 1 109 ? 6.432 -1.569 -16.082 1.00 89.75 109 ASP A N 1
ATOM 786 C CA . ASP A 1 109 ? 5.465 -2.602 -16.440 1.00 89.75 109 ASP A CA 1
ATOM 787 C C . ASP A 1 109 ? 4.102 -2.412 -15.748 1.00 89.75 109 ASP A C 1
ATOM 789 O O . ASP A 1 109 ? 3.887 -1.536 -14.904 1.00 89.75 109 ASP A O 1
ATOM 793 N N . LYS A 1 110 ? 3.146 -3.275 -16.107 1.00 91.94 110 LYS A N 1
ATOM 794 C CA . LYS A 1 110 ? 1.784 -3.238 -15.561 1.00 91.94 110 LYS A CA 1
ATOM 795 C C . LYS A 1 110 ? 1.716 -3.470 -14.048 1.00 91.94 110 LYS A C 1
ATOM 797 O O . LYS A 1 110 ? 0.784 -2.979 -13.419 1.00 91.94 110 LYS A O 1
ATOM 802 N N . ASN A 1 111 ? 2.645 -4.231 -13.471 1.00 93.44 111 ASN A N 1
ATOM 803 C CA . ASN A 1 111 ? 2.642 -4.534 -12.043 1.00 93.44 111 ASN A CA 1
ATOM 804 C C . ASN A 1 111 ? 3.183 -3.328 -11.273 1.00 93.44 111 ASN A C 1
ATOM 806 O O . ASN A 1 111 ? 2.610 -2.950 -10.256 1.00 93.44 111 ASN A O 1
ATOM 810 N N . TYR A 1 112 ? 4.208 -2.667 -11.816 1.00 89.88 112 TYR A N 1
ATOM 811 C CA . TYR A 1 112 ? 4.737 -1.420 -11.284 1.00 89.88 112 TYR A CA 1
ATOM 812 C C . TYR A 1 112 ? 3.674 -0.313 -11.338 1.00 89.88 112 TYR A C 1
ATOM 814 O O . TYR A 1 112 ? 3.308 0.271 -10.321 1.00 89.88 112 TYR A O 1
ATOM 822 N N . MET A 1 113 ? 3.092 -0.063 -12.513 1.00 90.06 113 MET A N 1
ATOM 823 C CA . MET A 1 113 ? 2.075 0.985 -12.660 1.00 90.06 113 MET A CA 1
ATOM 824 C C . MET A 1 113 ? 0.792 0.668 -11.891 1.00 90.06 113 MET A C 1
ATOM 826 O O . MET A 1 113 ? 0.268 1.525 -11.181 1.00 90.06 113 MET A O 1
ATOM 830 N N . GLY A 1 114 ? 0.293 -0.564 -12.012 1.00 91.56 114 GLY A N 1
ATOM 831 C CA . GLY A 1 114 ? -0.932 -0.999 -11.349 1.00 91.56 114 GLY A CA 1
ATOM 832 C C . GLY A 1 114 ? -0.784 -1.050 -9.832 1.00 91.56 114 GLY A C 1
ATOM 833 O O . GLY A 1 114 ? -1.664 -0.575 -9.121 1.00 91.56 114 GLY A O 1
ATOM 834 N N . GLY A 1 115 ? 0.340 -1.560 -9.324 1.00 92.25 115 GLY A N 1
ATOM 835 C CA . GLY A 1 115 ? 0.644 -1.582 -7.895 1.00 92.25 115 GLY A CA 1
ATOM 836 C C . GLY A 1 115 ? 0.727 -0.176 -7.303 1.00 92.25 115 GLY A C 1
ATOM 837 O O . GLY A 1 115 ? 0.074 0.099 -6.298 1.00 92.25 115 GLY A O 1
ATOM 838 N N . TYR A 1 116 ? 1.429 0.746 -7.973 1.00 88.94 116 TYR A N 1
ATOM 839 C CA . TYR A 1 116 ? 1.500 2.144 -7.547 1.00 88.94 116 TYR A CA 1
ATOM 840 C C . TYR A 1 116 ? 0.112 2.801 -7.504 1.00 88.94 116 TYR A C 1
ATOM 842 O O . TYR A 1 116 ? -0.303 3.291 -6.454 1.00 88.94 116 TYR A O 1
ATOM 850 N N . GLN A 1 117 ? -0.653 2.746 -8.598 1.00 90.81 117 GLN A N 1
ATOM 851 C CA . GLN A 1 117 ? -1.986 3.359 -8.669 1.00 90.81 117 GLN A CA 1
ATOM 852 C C . GLN A 1 117 ? -2.951 2.775 -7.631 1.00 90.81 117 GLN A C 1
ATOM 854 O O . GLN A 1 117 ? -3.657 3.519 -6.946 1.00 90.81 117 GLN A O 1
ATOM 859 N N . ASN A 1 118 ? -2.949 1.450 -7.471 1.00 93.56 118 ASN A N 1
ATOM 860 C CA . ASN A 1 118 ? -3.792 0.776 -6.489 1.00 93.56 118 ASN A CA 1
ATOM 861 C C . ASN A 1 118 ? -3.373 1.118 -5.054 1.00 93.56 118 ASN A C 1
ATOM 863 O O . ASN A 1 118 ? -4.244 1.273 -4.203 1.00 93.56 118 ASN A O 1
ATOM 867 N N . SER A 1 119 ? -2.074 1.301 -4.788 1.00 90.25 119 SER A N 1
ATOM 868 C CA . SER A 1 119 ? -1.586 1.700 -3.463 1.00 90.25 119 SER A CA 1
ATOM 869 C C . SER A 1 119 ? -2.039 3.117 -3.112 1.00 90.25 119 SER A C 1
ATOM 871 O O . SER A 1 119 ? -2.550 3.341 -2.019 1.00 90.25 119 SER A O 1
ATOM 873 N N . THR A 1 120 ? -1.981 4.060 -4.060 1.00 89.31 120 THR A N 1
ATOM 874 C CA . THR A 1 120 ? -2.492 5.425 -3.859 1.00 89.31 120 THR A CA 1
ATOM 875 C C . THR A 1 120 ? -4.004 5.437 -3.651 1.00 89.31 120 THR A C 1
ATOM 877 O O . THR A 1 120 ? -4.495 6.129 -2.760 1.00 89.31 120 THR A O 1
ATOM 880 N N . LYS A 1 121 ? -4.755 4.643 -4.426 1.00 92.25 121 LYS A N 1
ATOM 881 C CA . LYS A 1 121 ? -6.201 4.507 -4.229 1.00 92.25 121 LYS A CA 1
ATOM 882 C C . LYS A 1 121 ? -6.532 3.935 -2.847 1.00 92.25 121 LYS A C 1
ATOM 884 O O . LYS A 1 121 ? -7.381 4.489 -2.157 1.00 92.25 121 LYS A O 1
ATOM 889 N N . ALA A 1 122 ? -5.882 2.847 -2.446 1.00 91.62 122 ALA A N 1
ATOM 890 C CA . ALA A 1 122 ? -6.143 2.217 -1.157 1.00 91.62 122 ALA A CA 1
ATOM 891 C C . ALA A 1 122 ? -5.760 3.139 0.013 1.00 91.62 122 ALA A C 1
ATOM 893 O O . ALA A 1 122 ? -6.497 3.221 0.992 1.00 91.62 122 ALA A O 1
ATOM 894 N N . LEU A 1 123 ? -4.671 3.904 -0.120 1.00 89.38 123 LEU A N 1
ATOM 895 C CA . LEU A 1 123 ? -4.283 4.928 0.850 1.00 89.38 123 LEU A CA 1
ATOM 896 C C . LEU A 1 123 ? -5.338 6.039 0.970 1.00 89.38 123 LEU A C 1
ATOM 898 O O . LEU A 1 123 ? -5.674 6.463 2.072 1.00 89.38 123 LEU A O 1
ATOM 902 N N . HIS A 1 124 ? -5.903 6.484 -0.152 1.00 89.12 124 HIS A N 1
ATOM 903 C CA . HIS A 1 124 ? -7.016 7.431 -0.144 1.00 89.12 124 HIS A CA 1
ATOM 904 C C . HIS A 1 124 ? -8.265 6.847 0.538 1.00 89.12 124 HIS A C 1
ATOM 906 O O . HIS A 1 124 ? -8.908 7.528 1.333 1.00 89.12 124 HIS A O 1
ATOM 912 N N . ASP A 1 125 ? -8.591 5.577 0.288 1.00 91.94 125 ASP A N 1
ATOM 913 C CA . ASP A 1 125 ? -9.724 4.909 0.940 1.00 91.94 125 ASP A CA 1
ATOM 914 C C . ASP A 1 125 ? -9.502 4.763 2.467 1.00 91.94 125 ASP A C 1
ATOM 916 O O . ASP A 1 125 ? -10.459 4.886 3.236 1.00 91.94 125 ASP A O 1
ATOM 920 N N . LEU A 1 126 ? -8.252 4.576 2.921 1.00 90.00 126 LEU A N 1
ATOM 921 C CA . LEU A 1 126 ? -7.869 4.639 4.342 1.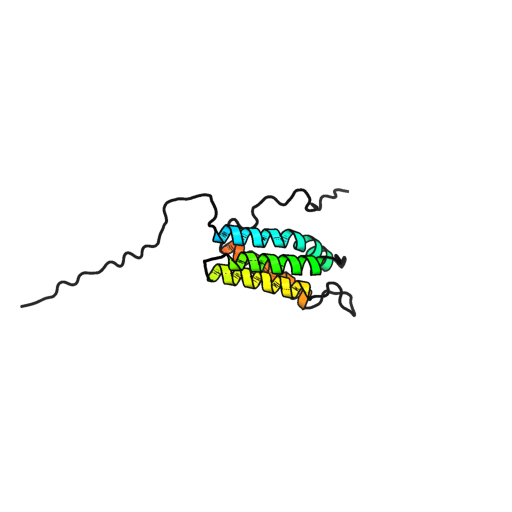00 90.00 126 LEU A CA 1
ATOM 922 C C . LEU A 1 126 ? -8.036 6.053 4.917 1.00 90.00 126 LEU A C 1
ATOM 924 O O . LEU A 1 126 ? -8.612 6.199 5.991 1.00 90.00 126 LEU A O 1
ATOM 928 N N . LYS A 1 127 ? -7.613 7.095 4.190 1.00 87.75 127 LYS A N 1
ATOM 929 C CA . LYS A 1 127 ? -7.784 8.505 4.588 1.00 87.75 127 LYS A CA 1
ATOM 930 C C . LYS A 1 127 ? -9.250 8.899 4.759 1.00 87.75 127 LYS A C 1
ATOM 932 O O . LYS A 1 127 ? -9.585 9.630 5.685 1.00 87.75 127 LYS A O 1
ATOM 937 N N . LEU A 1 128 ? -10.128 8.420 3.878 1.00 89.50 128 LEU A N 1
ATOM 938 C CA . LEU A 1 128 ? -11.569 8.664 3.989 1.00 89.50 128 LEU A CA 1
ATOM 939 C C . LEU A 1 128 ? -12.183 7.988 5.221 1.00 89.50 128 LEU A C 1
ATOM 941 O O . LEU A 1 128 ? -13.122 8.527 5.799 1.00 89.50 128 LEU A O 1
ATOM 945 N N . ALA A 1 129 ? -11.676 6.814 5.607 1.00 89.75 129 ALA A N 1
ATOM 946 C CA . ALA A 1 129 ? -12.140 6.094 6.791 1.00 89.75 129 ALA A CA 1
ATOM 947 C C . ALA A 1 129 ? -11.550 6.661 8.095 1.00 89.75 129 ALA A C 1
ATOM 949 O O . ALA A 1 129 ? -12.226 6.681 9.117 1.00 89.75 129 ALA A O 1
ATOM 950 N N . CYS A 1 130 ? -10.308 7.140 8.040 1.00 88.25 130 CYS A N 1
ATOM 951 C CA . CYS A 1 130 ? -9.558 7.698 9.156 1.00 88.25 130 CYS A CA 1
ATOM 952 C C . CYS A 1 130 ? -8.971 9.061 8.747 1.00 88.25 130 CYS A C 1
ATOM 954 O O . CYS A 1 130 ? -7.868 9.123 8.194 1.00 88.25 130 CYS A O 1
ATOM 956 N N . PRO A 1 131 ? -9.680 10.172 9.024 1.00 81.75 131 PRO A N 1
ATOM 957 C CA . PRO A 1 131 ? -9.301 11.507 8.553 1.00 81.75 131 PRO A CA 1
ATOM 958 C C . PRO A 1 131 ? -7.906 11.984 8.981 1.00 81.75 131 PRO A C 1
ATOM 960 O O . PRO A 1 131 ? -7.327 12.818 8.289 1.00 81.75 131 PRO A O 1
ATOM 963 N N . ASN A 1 132 ? -7.332 11.429 10.053 1.00 76.31 132 ASN A N 1
ATOM 964 C CA . ASN A 1 132 ? -5.994 11.776 10.557 1.00 76.31 132 ASN A CA 1
ATOM 965 C C . ASN A 1 132 ? -4.848 10.982 9.896 1.00 76.31 132 ASN A C 1
ATOM 967 O O . ASN A 1 132 ? -3.689 11.221 10.192 1.00 76.31 132 ASN A O 1
ATOM 971 N N . VAL A 1 133 ? -5.131 10.064 8.967 1.00 78.75 133 VAL A N 1
ATOM 972 C CA . VAL A 1 133 ? -4.080 9.276 8.296 1.00 78.75 133 VAL A CA 1
ATOM 973 C C . VAL A 1 133 ? -3.177 10.171 7.440 1.00 78.75 133 VAL A C 1
ATOM 975 O O . VAL A 1 133 ? -3.667 10.913 6.588 1.00 78.75 133 VAL A O 1
ATOM 978 N N . GLY A 1 134 ? -1.860 10.115 7.620 1.00 65.12 134 GLY A N 1
ATOM 979 C CA . GLY A 1 134 ? -0.883 10.859 6.821 1.00 65.12 134 GLY A CA 1
ATOM 980 C C . GLY A 1 134 ? -0.939 12.382 6.997 1.00 65.12 134 GLY A C 1
ATOM 981 O O . GLY A 1 134 ? -0.519 13.105 6.093 1.00 65.12 134 GLY A O 1
ATOM 982 N N . THR A 1 135 ? -1.502 12.886 8.103 1.00 65.69 135 THR A N 1
ATOM 983 C CA . THR A 1 135 ? -1.379 14.309 8.495 1.00 65.69 135 THR A CA 1
ATOM 984 C C . THR A 1 135 ? -0.133 14.609 9.312 1.00 65.69 135 THR A C 1
ATOM 986 O O . THR A 1 135 ? 0.169 15.780 9.546 1.00 65.69 135 THR A O 1
ATOM 989 N N . ASP A 1 136 ? 0.585 13.574 9.728 1.00 61.56 136 ASP A N 1
ATOM 990 C CA . ASP A 1 136 ? 1.819 13.724 10.476 1.00 61.56 136 ASP A CA 1
ATOM 991 C C . ASP A 1 136 ? 2.882 14.443 9.641 1.00 61.56 136 ASP A C 1
ATOM 993 O O . ASP A 1 136 ? 2.943 14.333 8.410 1.00 61.56 136 ASP A O 1
ATOM 997 N N . GLN A 1 137 ? 3.715 15.234 10.321 1.00 54.16 137 GLN A N 1
ATOM 998 C CA . GLN A 1 137 ? 4.820 15.918 9.663 1.00 54.16 137 GLN A CA 1
ATOM 999 C C . GLN A 1 137 ? 5.727 14.882 9.002 1.00 54.16 137 GLN A C 1
ATOM 1001 O O . GLN A 1 137 ? 6.212 13.961 9.657 1.00 54.16 137 GLN A O 1
ATOM 1006 N N . MET A 1 138 ? 5.980 15.064 7.702 1.00 51.00 138 MET A N 1
ATOM 1007 C CA . MET A 1 138 ? 6.977 14.261 7.002 1.00 51.00 138 MET A CA 1
ATOM 1008 C C . MET A 1 138 ? 8.312 14.332 7.759 1.00 51.00 138 MET A C 1
ATOM 1010 O O . MET A 1 138 ? 8.720 15.434 8.148 1.00 51.00 138 MET A O 1
ATOM 1014 N N . PRO A 1 139 ? 9.004 13.194 7.945 1.00 53.31 139 PRO A N 1
ATOM 1015 C CA . PRO A 1 139 ? 10.333 13.178 8.536 1.00 53.31 139 PRO A CA 1
ATOM 1016 C C . PRO A 1 139 ? 11.254 14.180 7.823 1.00 53.31 139 PRO A C 1
ATOM 1018 O O . PRO A 1 139 ? 11.222 14.297 6.595 1.00 53.31 139 PRO A O 1
ATOM 1021 N N . ALA A 1 140 ? 12.056 14.934 8.583 1.00 54.88 140 ALA A N 1
ATOM 1022 C CA . ALA A 1 140 ? 12.900 16.015 8.052 1.00 54.88 140 ALA A CA 1
ATOM 1023 C C . ALA A 1 140 ? 13.954 15.536 7.028 1.00 54.88 140 ALA A C 1
ATOM 1025 O O . ALA A 1 140 ? 14.537 16.337 6.300 1.00 54.88 140 ALA A O 1
ATOM 1026 N N . ASP A 1 141 ? 14.198 14.231 6.988 1.00 55.75 141 ASP A N 1
ATOM 1027 C CA . ASP A 1 141 ? 15.090 13.494 6.102 1.00 55.75 141 ASP A CA 1
ATOM 1028 C C . ASP A 1 141 ? 14.429 13.033 4.790 1.00 55.75 141 ASP A C 1
ATOM 1030 O O . ASP A 1 141 ? 15.125 12.542 3.899 1.00 55.75 141 ASP A O 1
ATOM 1034 N N . VAL A 1 142 ? 13.118 13.240 4.609 1.00 49.41 142 VAL A N 1
ATOM 1035 C CA . VAL A 1 142 ? 12.484 13.099 3.292 1.00 49.41 142 VAL A CA 1
ATOM 1036 C C . VAL A 1 142 ? 12.980 14.247 2.406 1.00 49.41 142 VAL A C 1
ATOM 1038 O O . VAL A 1 142 ? 12.745 15.410 2.744 1.00 49.41 142 VAL A O 1
ATOM 1041 N N . PRO A 1 143 ? 13.645 13.977 1.261 1.00 48.31 143 PRO A N 1
ATOM 1042 C CA . PRO A 1 143 ? 14.140 15.034 0.390 1.00 48.31 143 PRO A CA 1
ATOM 1043 C C . PRO A 1 143 ? 12.979 15.902 -0.095 1.00 48.31 143 PRO A C 1
ATOM 1045 O O . PRO A 1 143 ? 12.205 15.515 -0.974 1.00 48.31 143 PRO A O 1
ATOM 1048 N N . THR A 1 144 ? 12.852 17.102 0.463 1.00 44.59 144 THR A N 1
ATOM 1049 C CA . THR A 1 144 ? 12.002 18.134 -0.115 1.00 44.59 144 THR A CA 1
ATOM 1050 C C . THR A 1 144 ? 12.665 18.549 -1.423 1.00 44.59 144 THR A C 1
ATOM 1052 O O . THR A 1 144 ? 13.834 18.941 -1.448 1.00 44.59 144 THR A O 1
ATOM 1055 N N . ARG A 1 145 ? 11.958 18.425 -2.556 1.00 47.00 145 ARG A N 1
ATOM 1056 C CA . ARG A 1 145 ? 12.387 19.060 -3.813 1.00 47.00 145 ARG A CA 1
ATOM 1057 C C . ARG A 1 145 ? 12.311 20.577 -3.639 1.00 47.00 145 ARG A C 1
ATOM 1059 O O . ARG A 1 145 ? 11.406 21.234 -4.135 1.00 47.00 145 ARG A O 1
ATOM 1066 N N . THR A 1 146 ? 13.285 21.134 -2.946 1.00 45.16 146 THR A N 1
ATOM 1067 C CA . THR A 1 146 ? 13.620 22.548 -2.963 1.00 45.16 146 THR A CA 1
ATOM 1068 C C . THR A 1 146 ? 15.041 22.639 -3.471 1.00 45.16 146 THR A C 1
ATOM 1070 O O . THR A 1 146 ? 16.002 22.707 -2.715 1.00 45.16 146 THR A O 1
ATOM 1073 N N . THR A 1 147 ? 15.168 22.625 -4.794 1.00 39.62 147 THR A N 1
ATOM 1074 C CA . THR A 1 147 ? 16.300 23.269 -5.453 1.00 39.62 147 THR A CA 1
ATOM 1075 C C . THR A 1 147 ? 15.748 24.514 -6.140 1.00 39.62 147 THR A C 1
ATOM 1077 O O . THR A 1 147 ? 15.230 24.409 -7.253 1.00 39.62 147 THR A O 1
ATOM 1080 N N . PRO A 1 148 ? 15.789 25.697 -5.504 1.00 46.50 148 PRO A N 1
ATOM 1081 C CA . PRO A 1 148 ? 15.846 26.925 -6.271 1.00 46.50 148 PRO A CA 1
ATOM 1082 C C . PRO A 1 148 ? 17.238 26.978 -6.911 1.00 46.50 148 PRO A C 1
ATOM 1084 O O . PRO A 1 148 ? 18.250 26.837 -6.222 1.00 46.50 148 PRO A O 1
ATOM 1087 N N . ARG A 1 149 ? 17.271 27.101 -8.236 1.00 41.19 149 ARG A N 1
ATOM 1088 C CA . ARG A 1 149 ? 18.473 27.508 -8.963 1.00 41.19 149 ARG A CA 1
ATOM 1089 C C . ARG A 1 149 ? 18.656 29.015 -8.813 1.00 41.19 149 ARG A C 1
ATOM 1091 O O . ARG A 1 149 ? 17.615 29.709 -8.800 1.00 41.19 149 ARG A O 1
#

Foldseek 3Di:
DDDDDDPPPPPPPCPPPPPDPPVDFDLLLVLLQVLLVLCLQQVVQLVCLQVLNHDPCNLVSLLVSLVSLLVSLVVHPDPVSSVLSNQLSVLSPLLSVWDSQDPDGGHTDPSNVSSVVSNVVSNVVSCVVRVCRPPDDDDPPRDDPDDDD

Radius of gyration: 21.95 Å; chains: 1; bounding box: 84×35×49 Å

Sequence (149 aa):
MLAVTAPVMLIMVAIGYATDDSDEPSADCRHADQIAHHFVSVAPGAISGLAGEADRDVTRKAAEAATAARAEAASIEDPDLRRKALAFADALQLFSQGNPSAPPNGWPDKNYMGGYQNSTKALHDLKLACPNVGTDQMPADVPTRTTPR